Protein AF-A0A954K629-F1 (afdb_monomer)

Structure (mmCIF, N/CA/C/O backbone):
data_AF-A0A954K629-F1
#
_entry.id   AF-A0A954K629-F1
#
loop_
_atom_site.group_PDB
_atom_site.id
_atom_site.type_symbol
_atom_site.label_atom_id
_atom_site.label_alt_id
_atom_site.label_comp_id
_atom_site.label_asym_id
_atom_site.label_entity_id
_atom_site.label_seq_id
_atom_site.pdbx_PDB_ins_code
_atom_site.Cartn_x
_atom_site.Cartn_y
_atom_site.Cartn_z
_atom_site.occupancy
_atom_site.B_iso_or_equiv
_atom_site.auth_seq_id
_atom_site.auth_comp_id
_atom_site.auth_asym_id
_atom_site.auth_atom_id
_atom_site.pdbx_PDB_model_num
ATOM 1 N N . MET A 1 1 ? 22.545 -3.774 -17.291 1.00 44.94 1 MET A N 1
ATOM 2 C CA . MET A 1 1 ? 23.039 -2.777 -16.317 1.00 44.94 1 MET A CA 1
ATOM 3 C C . MET A 1 1 ? 21.921 -2.592 -15.308 1.00 44.94 1 MET A C 1
ATOM 5 O O . MET A 1 1 ? 20.778 -2.531 -15.738 1.00 44.94 1 MET A O 1
ATOM 9 N N . ASN A 1 2 ? 22.191 -2.677 -14.004 1.00 60.62 2 ASN A N 1
ATOM 10 C CA . ASN A 1 2 ? 21.127 -2.748 -12.997 1.00 60.62 2 ASN A CA 1
ATOM 11 C C . ASN A 1 2 ? 20.599 -1.331 -12.700 1.00 60.62 2 ASN A C 1
ATOM 13 O O . ASN A 1 2 ? 20.934 -0.737 -11.679 1.00 60.62 2 ASN A O 1
ATOM 17 N N . ASP A 1 3 ? 19.839 -0.754 -13.635 1.00 71.00 3 ASP A N 1
ATOM 18 C CA . ASP A 1 3 ? 19.361 0.637 -13.564 1.00 71.00 3 ASP A CA 1
ATOM 19 C C . ASP A 1 3 ? 18.486 0.887 -12.321 1.00 71.00 3 ASP A C 1
ATOM 21 O O . ASP A 1 3 ? 18.468 1.993 -11.777 1.00 71.00 3 ASP A O 1
ATOM 25 N N . ALA A 1 4 ? 17.857 -0.167 -11.789 1.00 71.25 4 ALA A N 1
ATOM 26 C CA . ALA A 1 4 ? 17.149 -0.159 -10.510 1.00 71.25 4 ALA A CA 1
ATOM 27 C C . ALA A 1 4 ? 18.045 0.274 -9.329 1.00 71.25 4 ALA A C 1
ATOM 29 O O . ALA A 1 4 ? 17.604 1.030 -8.461 1.00 71.25 4 ALA A O 1
ATOM 30 N N . ALA A 1 5 ? 19.331 -0.098 -9.328 1.00 79.31 5 ALA A N 1
ATOM 31 C CA . ALA A 1 5 ? 20.278 0.298 -8.282 1.00 79.31 5 ALA A CA 1
ATOM 32 C C . ALA A 1 5 ? 20.550 1.815 -8.277 1.00 79.31 5 ALA A C 1
ATOM 34 O O . ALA A 1 5 ? 20.805 2.401 -7.226 1.00 79.31 5 ALA A O 1
ATOM 35 N N . LEU A 1 6 ? 20.433 2.481 -9.434 1.00 86.62 6 LEU A N 1
ATOM 36 C CA . LEU A 1 6 ? 20.544 3.942 -9.537 1.00 86.62 6 LEU A CA 1
ATOM 37 C C . LEU A 1 6 ? 19.279 4.663 -9.042 1.00 86.62 6 LEU A C 1
ATOM 39 O O . LEU A 1 6 ? 19.328 5.857 -8.724 1.00 86.62 6 LEU A O 1
ATOM 43 N N . LEU A 1 7 ? 18.143 3.960 -8.983 1.00 87.31 7 LEU A N 1
ATOM 44 C CA . LEU A 1 7 ? 16.866 4.502 -8.518 1.00 87.31 7 LEU A CA 1
ATOM 45 C C . LEU A 1 7 ? 16.727 4.429 -6.997 1.00 87.31 7 LEU A C 1
ATOM 47 O O . LEU A 1 7 ? 16.217 5.379 -6.407 1.00 87.31 7 LEU A O 1
ATOM 51 N N . GLN A 1 8 ? 17.244 3.384 -6.346 1.00 87.06 8 GLN A N 1
ATOM 52 C CA . GLN A 1 8 ? 17.179 3.209 -4.887 1.00 87.06 8 GLN A CA 1
ATOM 53 C C . GLN A 1 8 ? 17.547 4.466 -4.064 1.00 87.06 8 GLN A C 1
ATOM 55 O O . GLN A 1 8 ? 16.728 4.887 -3.238 1.00 87.06 8 GLN A O 1
ATOM 60 N N . PRO A 1 9 ? 18.697 5.146 -4.282 1.00 91.56 9 PRO A N 1
ATOM 61 C CA . PRO A 1 9 ? 19.031 6.346 -3.508 1.00 91.56 9 PRO A CA 1
ATOM 62 C C . PRO A 1 9 ? 18.075 7.519 -3.783 1.00 91.56 9 PRO A C 1
ATOM 64 O O . PRO A 1 9 ? 17.790 8.311 -2.882 1.00 91.56 9 PRO A O 1
ATOM 67 N N . LYS A 1 10 ? 17.535 7.628 -5.005 1.00 92.50 10 LYS A N 1
ATOM 68 C CA . LYS A 1 10 ? 16.562 8.668 -5.376 1.00 92.50 10 LYS A CA 1
ATOM 69 C C . LYS A 1 10 ? 15.203 8.414 -4.720 1.00 92.50 10 LYS A C 1
ATOM 71 O O . LYS A 1 10 ? 14.625 9.336 -4.150 1.00 92.50 10 LYS A O 1
ATOM 76 N N . LEU A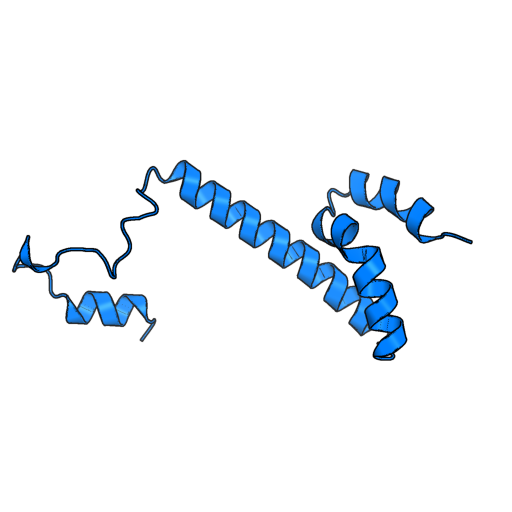 1 11 ? 14.726 7.170 -4.756 1.00 91.38 11 LEU A N 1
ATOM 77 C CA . LEU A 1 11 ? 13.468 6.746 -4.136 1.00 91.38 11 LEU A CA 1
ATOM 78 C C . LEU A 1 11 ? 13.512 6.923 -2.616 1.00 91.38 11 LEU A C 1
ATOM 80 O O . LEU A 1 11 ? 12.568 7.453 -2.032 1.00 91.38 11 LEU A O 1
ATOM 84 N N . SER A 1 12 ? 14.641 6.576 -1.992 1.00 91.31 12 SER A N 1
ATOM 85 C CA . SER A 1 12 ? 14.873 6.812 -0.564 1.00 91.31 12 SER A CA 1
ATOM 86 C C . SER A 1 12 ? 14.816 8.305 -0.218 1.00 91.31 12 SER A C 1
ATOM 88 O O . SER A 1 12 ? 14.066 8.709 0.674 1.00 91.31 12 SER A O 1
ATOM 90 N N . ARG A 1 13 ? 15.505 9.161 -0.991 1.00 94.31 13 ARG A N 1
ATOM 91 C CA . ARG A 1 13 ? 15.466 10.625 -0.813 1.00 94.31 13 ARG A CA 1
ATOM 92 C C . ARG A 1 13 ? 14.055 11.206 -0.951 1.00 94.31 13 ARG A C 1
ATOM 94 O O . ARG A 1 13 ? 13.704 12.125 -0.216 1.00 94.31 13 ARG A O 1
ATOM 101 N N . LEU A 1 14 ? 13.257 10.687 -1.882 1.00 93.94 14 LEU A N 1
ATOM 102 C CA . LEU A 1 14 ? 11.873 11.121 -2.114 1.00 93.94 14 LEU A CA 1
ATOM 103 C C . LEU A 1 14 ? 10.856 10.461 -1.170 1.00 93.94 14 LEU A C 1
ATOM 105 O O . LEU A 1 14 ? 9.674 10.800 -1.220 1.00 93.94 14 LEU A O 1
ATOM 109 N N . ARG A 1 15 ? 11.305 9.560 -0.285 1.00 92.56 15 ARG A N 1
ATOM 110 C CA . ARG A 1 15 ? 10.462 8.803 0.653 1.00 92.56 15 ARG A CA 1
ATOM 111 C C . ARG A 1 15 ? 9.386 7.977 -0.063 1.00 92.56 15 ARG A C 1
ATOM 113 O O . ARG A 1 15 ? 8.258 7.900 0.413 1.00 92.56 15 ARG A O 1
ATOM 120 N N . LEU A 1 16 ? 9.746 7.380 -1.199 1.00 93.94 16 LEU A N 1
ATOM 121 C CA . LEU A 1 16 ? 8.891 6.506 -2.007 1.00 93.94 16 LEU A CA 1
ATOM 122 C C . LEU A 1 16 ? 9.115 5.042 -1.611 1.00 93.94 16 LEU A C 1
ATOM 124 O O . LEU A 1 16 ? 9.661 4.246 -2.375 1.00 93.94 16 LEU A O 1
ATOM 128 N N . SER A 1 17 ? 8.792 4.717 -0.358 1.00 89.88 17 SER A N 1
ATOM 129 C CA . SER A 1 17 ? 9.088 3.405 0.230 1.00 89.88 17 SER A CA 1
ATOM 130 C C . SER A 1 17 ? 8.261 2.263 -0.364 1.00 89.88 17 SER A C 1
ATOM 132 O O . SER A 1 17 ? 8.777 1.158 -0.465 1.00 89.88 17 SER A O 1
ATOM 134 N N . GLY A 1 18 ? 7.010 2.516 -0.764 1.00 90.25 18 GLY A N 1
ATOM 135 C CA . GLY A 1 18 ? 6.160 1.495 -1.385 1.00 90.25 18 GLY A CA 1
ATOM 136 C C . GLY A 1 18 ? 6.697 1.091 -2.754 1.00 90.25 18 GLY A C 1
ATOM 137 O O . GLY A 1 18 ? 6.832 -0.093 -3.046 1.00 90.25 18 GLY A O 1
ATOM 138 N N . ILE A 1 19 ? 7.119 2.079 -3.546 1.00 93.44 19 ILE A N 1
ATOM 139 C CA . ILE A 1 19 ? 7.795 1.829 -4.825 1.00 93.44 19 ILE A CA 1
ATOM 140 C C . ILE A 1 19 ? 9.121 1.107 -4.602 1.00 93.44 19 ILE A C 1
ATOM 142 O O . ILE A 1 19 ? 9.406 0.157 -5.315 1.00 93.44 19 ILE A O 1
ATOM 146 N N . LEU A 1 20 ? 9.930 1.525 -3.624 1.00 91.19 20 LEU A N 1
ATOM 147 C CA . LEU A 1 20 ? 11.235 0.907 -3.370 1.00 91.19 20 LEU A CA 1
ATOM 148 C C . LEU A 1 20 ? 11.122 -0.586 -3.036 1.00 91.19 20 LEU A C 1
ATOM 150 O O . LEU A 1 20 ? 11.935 -1.365 -3.521 1.00 91.19 20 LEU A O 1
ATOM 154 N N . GLU A 1 21 ? 10.130 -0.976 -2.234 1.00 89.44 21 GLU A N 1
ATOM 155 C CA . GLU A 1 21 ? 9.899 -2.379 -1.863 1.00 89.44 21 GLU A CA 1
ATOM 156 C C . GLU A 1 21 ? 9.348 -3.216 -3.032 1.00 89.44 21 GLU A C 1
ATOM 158 O O . GLU A 1 21 ? 9.701 -4.386 -3.160 1.00 89.44 21 GLU A O 1
ATOM 163 N N . ASN A 1 22 ? 8.525 -2.622 -3.905 1.00 91.56 22 ASN A N 1
ATOM 164 C CA . ASN A 1 22 ? 7.813 -3.350 -4.962 1.00 91.56 22 ASN A CA 1
ATOM 165 C C . ASN A 1 22 ? 8.431 -3.211 -6.365 1.00 91.56 22 ASN A C 1
ATOM 167 O O . ASN A 1 22 ? 7.948 -3.852 -7.299 1.00 91.56 22 ASN A O 1
ATOM 171 N N . LEU A 1 23 ? 9.470 -2.386 -6.542 1.00 90.88 23 LEU A N 1
ATOM 172 C CA . LEU A 1 23 ? 10.007 -2.011 -7.856 1.00 90.88 23 LEU A CA 1
ATOM 173 C C . LEU A 1 23 ? 10.371 -3.228 -8.711 1.00 90.88 23 LEU A C 1
ATOM 175 O O . LEU A 1 23 ? 9.935 -3.310 -9.857 1.00 90.88 23 LEU A O 1
ATOM 179 N N . ASP A 1 24 ? 11.130 -4.173 -8.157 1.00 90.69 24 ASP A N 1
ATOM 180 C CA . ASP A 1 24 ? 11.609 -5.343 -8.900 1.00 90.69 24 ASP A CA 1
ATOM 181 C C . ASP A 1 24 ? 10.442 -6.249 -9.324 1.00 90.69 24 ASP A C 1
ATOM 183 O O . ASP A 1 24 ? 10.331 -6.634 -10.490 1.00 90.69 24 ASP A O 1
ATOM 187 N N . ALA A 1 25 ? 9.491 -6.493 -8.417 1.00 92.75 25 ALA A N 1
ATOM 188 C CA . ALA A 1 25 ? 8.291 -7.275 -8.710 1.00 92.75 25 ALA A CA 1
ATOM 189 C C . ALA A 1 25 ? 7.403 -6.602 -9.773 1.00 92.75 25 ALA A C 1
ATOM 191 O O . ALA A 1 25 ? 6.860 -7.271 -10.657 1.00 92.75 25 ALA A O 1
ATOM 192 N N . ARG A 1 26 ? 7.263 -5.271 -9.722 1.00 92.69 26 ARG A N 1
ATOM 193 C CA . ARG A 1 26 ? 6.499 -4.494 -10.710 1.00 92.69 26 ARG A CA 1
ATOM 194 C C . ARG A 1 26 ? 7.190 -4.438 -12.065 1.00 92.69 26 ARG A C 1
ATOM 196 O O . ARG A 1 26 ? 6.495 -4.466 -13.077 1.00 92.69 26 ARG A O 1
ATOM 203 N N . LEU A 1 27 ? 8.521 -4.396 -12.105 1.00 92.50 27 LEU A N 1
ATOM 204 C CA . LEU A 1 27 ? 9.292 -4.475 -13.348 1.00 92.50 27 LEU A CA 1
ATOM 205 C C . LEU A 1 27 ? 9.078 -5.822 -14.042 1.00 92.50 27 LEU A C 1
ATOM 207 O O . LEU A 1 27 ? 8.766 -5.851 -15.232 1.00 92.50 27 LEU A O 1
ATOM 211 N N . GLU A 1 28 ? 9.173 -6.929 -13.304 1.00 93.06 28 GLU A N 1
ATOM 212 C CA . GLU A 1 28 ? 8.877 -8.253 -13.855 1.00 93.06 28 GLU A CA 1
ATOM 213 C C . GLU A 1 28 ? 7.432 -8.353 -14.353 1.00 93.06 28 GLU A C 1
ATOM 215 O O . GLU A 1 28 ? 7.193 -8.861 -15.450 1.00 93.06 28 GLU A O 1
ATOM 220 N N . GLN A 1 29 ? 6.468 -7.844 -13.578 1.00 93.44 29 GLN A N 1
ATOM 221 C CA . GLN A 1 29 ? 5.060 -7.848 -13.970 1.00 93.44 29 GLN A CA 1
ATOM 222 C C . GLN A 1 29 ? 4.824 -7.036 -15.246 1.00 93.44 29 GLN A C 1
ATOM 224 O O . GLN A 1 29 ? 4.157 -7.519 -16.155 1.00 93.44 29 GLN A O 1
ATOM 229 N N . ALA A 1 30 ? 5.416 -5.845 -15.355 1.00 94.81 30 ALA A N 1
ATOM 230 C CA . ALA A 1 30 ? 5.285 -4.992 -16.532 1.00 94.81 30 ALA A CA 1
ATOM 231 C C . ALA A 1 30 ? 5.828 -5.666 -17.800 1.00 94.81 30 ALA A C 1
ATOM 233 O O . ALA A 1 30 ? 5.231 -5.532 -18.870 1.00 94.81 30 ALA A O 1
ATOM 234 N N . VAL A 1 31 ? 6.926 -6.422 -17.681 1.00 94.50 31 VAL A N 1
ATOM 235 C CA . VAL A 1 31 ? 7.480 -7.216 -18.788 1.00 94.50 31 VAL A CA 1
ATOM 236 C C . VAL A 1 31 ? 6.551 -8.374 -19.151 1.00 94.50 31 VAL A C 1
ATOM 238 O O . VAL A 1 31 ? 6.271 -8.574 -20.334 1.00 94.50 31 VAL A O 1
ATOM 241 N N . ARG A 1 32 ? 6.055 -9.123 -18.155 1.00 96.38 32 ARG A N 1
ATOM 242 C CA . ARG A 1 32 ? 5.143 -10.260 -18.373 1.00 96.38 32 ARG A CA 1
ATOM 243 C C . ARG A 1 32 ? 3.834 -9.830 -19.037 1.00 96.38 32 ARG A C 1
ATOM 245 O O . ARG A 1 32 ? 3.429 -10.429 -20.031 1.00 96.38 32 ARG A O 1
ATOM 252 N N . ASP A 1 33 ? 3.225 -8.767 -18.530 1.00 95.88 33 ASP A N 1
ATOM 253 C CA . ASP A 1 33 ? 1.909 -8.284 -18.958 1.00 95.88 33 ASP A CA 1
ATOM 254 C C . ASP A 1 33 ? 1.979 -7.273 -20.110 1.00 95.88 33 ASP A C 1
ATOM 256 O O . ASP A 1 33 ? 0.945 -6.809 -20.592 1.00 95.88 33 ASP A O 1
ATOM 260 N N . LYS A 1 34 ? 3.191 -6.924 -20.562 1.00 95.06 34 LYS A N 1
ATOM 261 C CA . LYS A 1 34 ? 3.450 -5.950 -21.634 1.00 95.06 34 LYS A CA 1
ATOM 262 C C . LYS A 1 34 ? 2.789 -4.593 -21.373 1.00 95.06 34 LYS A C 1
ATOM 264 O O . LYS A 1 34 ? 2.152 -4.021 -22.260 1.00 95.06 34 LYS A O 1
ATOM 269 N N . TRP A 1 35 ? 2.940 -4.078 -20.157 1.00 96.62 35 TRP A N 1
ATOM 270 C CA . TRP A 1 35 ? 2.390 -2.775 -19.791 1.00 96.62 35 TRP A CA 1
ATOM 271 C C . TRP A 1 35 ? 2.995 -1.652 -20.632 1.00 96.62 35 TRP A C 1
ATOM 273 O O . TRP A 1 35 ? 4.190 -1.645 -20.939 1.00 96.62 35 TRP A O 1
ATOM 283 N N . SER A 1 36 ? 2.177 -0.651 -20.955 1.00 96.31 36 SER A N 1
ATOM 284 C CA . SER A 1 36 ? 2.704 0.618 -21.450 1.00 96.31 36 SER A CA 1
ATOM 285 C C . SER A 1 36 ? 3.487 1.338 -20.344 1.00 96.31 36 SER A C 1
ATOM 287 O O . SER A 1 36 ? 3.263 1.125 -19.150 1.00 96.31 36 SER A O 1
ATOM 289 N N . PHE A 1 37 ? 4.366 2.272 -20.718 1.00 93.94 37 PHE A N 1
ATOM 290 C CA . PHE A 1 37 ? 5.081 3.092 -19.731 1.00 93.94 37 PHE A CA 1
ATOM 291 C C . PHE A 1 37 ? 4.136 3.886 -18.820 1.00 93.94 37 PHE A C 1
ATOM 293 O O . PHE A 1 37 ? 4.420 4.051 -17.635 1.00 93.94 37 PHE A O 1
ATOM 300 N N . SER A 1 38 ? 2.999 4.351 -19.350 1.00 96.25 38 SER A N 1
ATOM 301 C CA . SER A 1 38 ? 1.987 5.053 -18.557 1.00 96.25 38 SER A CA 1
ATOM 302 C C . SER A 1 38 ? 1.322 4.136 -17.532 1.00 96.25 38 SER A C 1
ATOM 304 O O . SER A 1 38 ? 1.165 4.541 -16.384 1.00 96.25 38 SER A O 1
ATOM 306 N N . GLN A 1 39 ? 0.990 2.899 -17.911 1.00 95.38 39 GLN A N 1
ATOM 307 C CA . GLN A 1 39 ? 0.435 1.901 -16.992 1.00 95.38 39 GLN A CA 1
ATOM 308 C C . GLN A 1 39 ? 1.436 1.535 -15.900 1.00 95.38 39 GLN A C 1
ATOM 310 O O . GLN A 1 39 ? 1.081 1.512 -14.728 1.00 95.38 39 GLN A O 1
ATOM 315 N N . PHE A 1 40 ? 2.701 1.320 -16.260 1.00 95.25 40 PHE A N 1
ATOM 316 C CA . PHE A 1 40 ? 3.738 1.024 -15.278 1.00 95.25 40 PHE A CA 1
ATOM 317 C C . PHE A 1 40 ? 3.897 2.147 -14.245 1.00 95.25 40 PHE A C 1
ATOM 319 O O . PHE A 1 40 ? 3.896 1.877 -13.046 1.00 95.25 40 PHE A O 1
ATOM 326 N N . LEU A 1 41 ? 3.971 3.407 -14.690 1.00 94.69 41 LEU A N 1
ATOM 327 C CA . LEU A 1 41 ? 4.045 4.551 -13.778 1.00 94.69 41 LEU A CA 1
ATOM 328 C C . LEU A 1 41 ? 2.806 4.656 -12.885 1.00 94.69 41 LEU A C 1
ATOM 330 O O . LEU A 1 41 ? 2.954 4.890 -11.690 1.00 94.69 41 LEU A O 1
ATOM 334 N N . HIS A 1 42 ? 1.611 4.454 -13.444 1.00 95.88 42 HIS A N 1
ATOM 335 C CA . HIS A 1 42 ? 0.366 4.445 -12.675 1.00 95.88 42 HIS A CA 1
ATOM 336 C C . HIS A 1 42 ? 0.420 3.410 -11.546 1.00 95.88 42 HIS A C 1
ATOM 338 O O . HIS A 1 42 ? 0.234 3.759 -10.385 1.00 95.88 42 HIS A O 1
ATOM 344 N N . MET A 1 43 ? 0.781 2.166 -11.869 1.00 95.25 43 MET A N 1
ATOM 345 C CA . MET A 1 43 ? 0.856 1.075 -10.893 1.00 95.25 43 MET A CA 1
ATOM 346 C C . MET A 1 43 ? 1.897 1.328 -9.797 1.00 95.25 43 MET A C 1
ATOM 348 O O . MET A 1 43 ? 1.656 1.016 -8.634 1.00 95.25 43 MET A O 1
ATOM 352 N N . LEU A 1 44 ? 3.043 1.922 -10.142 1.00 94.06 44 LEU A N 1
ATOM 353 C CA . LEU A 1 44 ? 4.039 2.316 -9.144 1.00 94.06 44 LEU A CA 1
ATOM 354 C C . LEU A 1 44 ? 3.494 3.380 -8.182 1.00 94.06 44 LEU A C 1
ATOM 356 O O . LEU A 1 44 ? 3.727 3.302 -6.976 1.00 94.06 44 LEU A O 1
ATOM 360 N N . PHE A 1 45 ? 2.782 4.385 -8.693 1.00 95.00 45 PHE A N 1
ATOM 361 C CA . PHE A 1 45 ? 2.201 5.415 -7.835 1.00 95.00 45 PHE A CA 1
ATOM 362 C C . PHE A 1 45 ? 1.068 4.875 -6.964 1.00 95.00 45 PHE A C 1
ATOM 364 O O . PHE A 1 45 ? 1.009 5.248 -5.792 1.00 95.00 45 PHE A O 1
ATOM 371 N N . ASP A 1 46 ? 0.241 3.967 -7.482 1.00 95.06 46 ASP A N 1
ATOM 372 C CA . ASP A 1 46 ? -0.797 3.295 -6.695 1.00 95.06 46 ASP A CA 1
ATOM 373 C C . ASP A 1 46 ? -0.197 2.544 -5.503 1.00 95.06 46 ASP A C 1
ATOM 375 O O . ASP A 1 46 ? -0.691 2.675 -4.384 1.00 95.06 46 ASP A O 1
ATOM 379 N N . ASP A 1 47 ? 0.917 1.830 -5.701 1.00 93.25 47 ASP A N 1
ATOM 380 C CA . ASP A 1 47 ? 1.614 1.135 -4.612 1.00 93.25 47 ASP A CA 1
ATOM 381 C C . ASP A 1 47 ? 2.078 2.099 -3.511 1.00 93.25 47 ASP A C 1
ATOM 383 O O . ASP A 1 47 ? 1.958 1.813 -2.315 1.00 93.25 47 ASP A O 1
ATOM 387 N N . GLU A 1 48 ? 2.615 3.260 -3.893 1.00 95.25 48 GLU A N 1
ATOM 388 C CA . GLU A 1 48 ? 3.051 4.272 -2.930 1.00 95.25 48 GLU A CA 1
ATOM 389 C C . GLU A 1 48 ? 1.868 4.903 -2.189 1.00 95.25 48 GLU A C 1
ATOM 391 O O . GLU A 1 48 ? 1.943 5.105 -0.972 1.00 95.25 48 GLU A O 1
ATOM 396 N N . ILE A 1 49 ? 0.782 5.216 -2.900 1.00 95.75 49 ILE A N 1
ATOM 397 C CA . ILE A 1 49 ? -0.434 5.786 -2.312 1.00 95.75 49 ILE A CA 1
ATOM 398 C C . ILE A 1 49 ? -1.030 4.794 -1.313 1.00 95.75 49 ILE A C 1
ATOM 400 O O . ILE A 1 49 ? -1.185 5.141 -0.139 1.00 95.75 49 ILE A O 1
ATOM 404 N N . ALA A 1 50 ? -1.245 3.545 -1.728 1.00 94.44 50 ALA A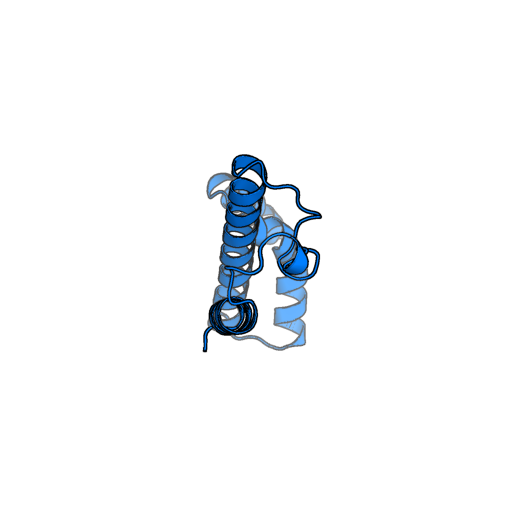 N 1
ATOM 405 C CA . ALA A 1 50 ? -1.780 2.489 -0.876 1.00 94.44 50 ALA A CA 1
ATOM 406 C C . ALA A 1 50 ? -0.924 2.292 0.386 1.00 94.44 50 ALA A C 1
ATOM 408 O O . ALA A 1 50 ? -1.443 2.215 1.503 1.00 94.44 50 ALA A O 1
ATOM 409 N N . ARG A 1 51 ? 0.411 2.302 0.250 1.00 93.81 51 ARG A N 1
ATOM 410 C CA . ARG A 1 51 ? 1.324 2.193 1.397 1.00 93.81 51 ARG A CA 1
ATOM 411 C C . ARG A 1 51 ? 1.199 3.375 2.362 1.00 93.81 51 ARG A C 1
ATOM 413 O O . ARG 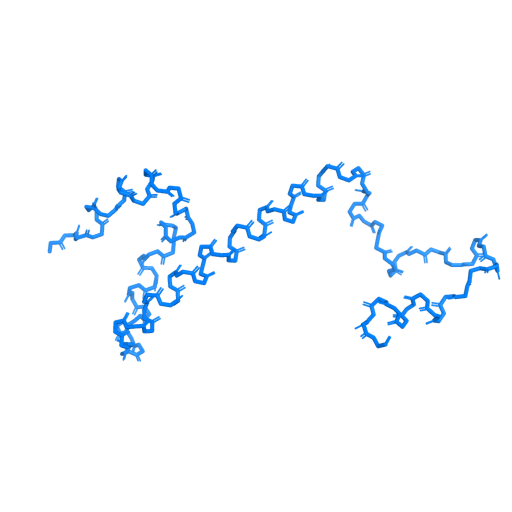A 1 51 ? 1.276 3.184 3.581 1.00 93.81 51 ARG A O 1
ATOM 420 N N . ARG A 1 52 ? 1.022 4.600 1.857 1.00 95.00 52 ARG A N 1
ATOM 421 C CA . ARG A 1 52 ? 0.822 5.797 2.694 1.00 95.00 52 ARG A CA 1
ATOM 422 C C . ARG A 1 52 ? -0.512 5.763 3.419 1.00 95.00 52 ARG A C 1
ATOM 424 O O . ARG A 1 52 ? -0.539 6.057 4.615 1.00 95.00 52 ARG A O 1
ATOM 431 N N . GLU A 1 53 ? -1.577 5.376 2.731 1.00 95.50 53 GLU A N 1
ATOM 432 C CA . GLU A 1 53 ? -2.912 5.240 3.310 1.00 95.50 53 GLU A CA 1
ATOM 433 C C . GLU A 1 53 ? -2.929 4.182 4.410 1.00 95.50 53 GLU A C 1
ATOM 435 O O . GLU A 1 53 ? -3.351 4.472 5.531 1.00 95.50 53 GLU A O 1
ATOM 440 N N . GLN A 1 54 ? -2.356 3.003 4.153 1.00 93.75 54 GLN A N 1
ATOM 441 C CA . GLN A 1 54 ? -2.235 1.942 5.151 1.00 93.75 54 GLN A CA 1
ATOM 442 C C . GLN A 1 54 ? -1.432 2.405 6.375 1.00 93.75 54 GLN A C 1
ATOM 444 O O . GLN A 1 54 ? -1.829 2.163 7.517 1.00 93.75 54 GLN A O 1
ATOM 449 N N . ARG A 1 55 ? -0.322 3.126 6.167 1.00 93.94 55 ARG A N 1
ATOM 450 C CA . ARG A 1 55 ? 0.471 3.689 7.269 1.00 93.94 55 ARG A CA 1
ATOM 451 C C . ARG A 1 55 ? -0.321 4.729 8.059 1.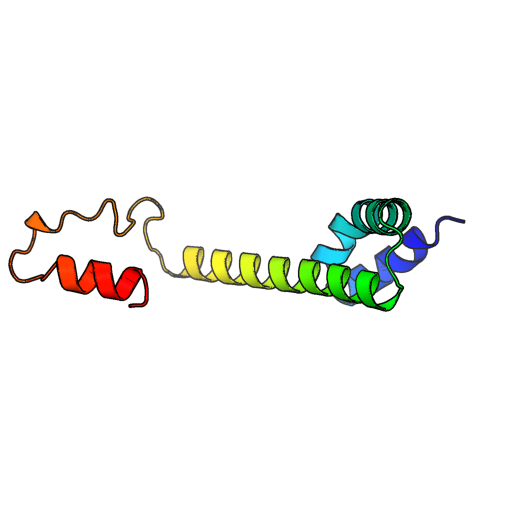00 93.94 55 ARG A C 1
ATOM 453 O O . ARG A 1 55 ? -0.249 4.747 9.287 1.00 93.94 55 ARG A O 1
ATOM 460 N N . GLN A 1 56 ? -1.055 5.607 7.382 1.00 95.25 56 GLN A N 1
ATOM 461 C CA . GLN A 1 56 ? -1.870 6.628 8.034 1.00 95.25 56 GLN A CA 1
ATOM 462 C C . GLN A 1 56 ? -3.015 5.998 8.831 1.00 95.25 56 GLN A C 1
ATOM 464 O O . GLN A 1 56 ? -3.266 6.426 9.957 1.00 95.25 56 GLN A O 1
ATOM 469 N N . LEU A 1 57 ? -3.663 4.970 8.283 1.00 92.62 57 LEU A N 1
ATOM 470 C CA . LEU A 1 57 ? -4.681 4.189 8.973 1.00 92.62 57 LEU A CA 1
ATOM 471 C C . LEU A 1 57 ? -4.101 3.525 10.224 1.00 92.62 57 LEU A C 1
ATOM 473 O O . LEU A 1 57 ? -4.634 3.729 11.310 1.00 92.62 57 LEU A O 1
ATOM 477 N N . GLY A 1 58 ? -2.964 2.833 10.103 1.00 91.50 58 GLY A N 1
ATOM 478 C CA . GLY A 1 58 ? -2.275 2.222 11.242 1.00 91.50 58 GLY A CA 1
ATOM 479 C C . GLY A 1 58 ? -1.946 3.240 12.337 1.00 91.50 58 GLY A C 1
ATOM 480 O O . GLY A 1 58 ? -2.246 3.014 13.504 1.00 91.50 58 GLY A O 1
ATOM 481 N N . LEU A 1 59 ? -1.432 4.417 11.965 1.00 93.62 59 LEU A N 1
ATOM 482 C CA . LEU A 1 59 ? -1.169 5.500 12.919 1.00 93.62 59 LEU A CA 1
ATOM 483 C C . LEU A 1 59 ? -2.441 6.016 13.598 1.00 93.62 59 LEU A C 1
ATOM 485 O O . LEU A 1 59 ? -2.408 6.304 14.793 1.00 93.62 59 LEU A O 1
ATOM 489 N N . ARG A 1 60 ? -3.547 6.166 12.860 1.00 92.94 60 ARG A N 1
ATOM 490 C CA . ARG A 1 60 ? -4.838 6.581 13.430 1.00 92.94 60 ARG A CA 1
ATOM 491 C C . ARG A 1 60 ? -5.358 5.536 14.414 1.00 92.94 60 ARG A C 1
ATOM 493 O O . ARG A 1 60 ? -5.759 5.916 15.507 1.00 92.94 60 ARG A O 1
ATOM 500 N N . LEU A 1 61 ? -5.274 4.252 14.069 1.00 88.62 61 LEU A N 1
ATOM 501 C CA . LEU A 1 61 ? -5.662 3.149 14.949 1.00 88.62 61 LEU A CA 1
ATOM 502 C C . LEU A 1 61 ? -4.826 3.146 16.231 1.00 88.62 61 LEU A C 1
ATOM 504 O O . LEU A 1 61 ? -5.390 3.213 17.318 1.00 88.62 61 LEU A O 1
ATOM 508 N N . THR A 1 62 ? -3.494 3.196 16.131 1.00 88.12 62 THR A N 1
ATOM 509 C CA . THR A 1 62 ? -2.617 3.246 17.313 1.00 88.12 62 THR A CA 1
ATOM 510 C C . THR A 1 62 ? -2.883 4.477 18.182 1.00 88.12 62 THR A C 1
ATOM 512 O O . THR A 1 62 ? -2.881 4.380 19.405 1.00 88.12 62 THR A O 1
ATOM 515 N N . LYS A 1 63 ? -3.138 5.643 17.574 1.00 90.94 63 LYS A N 1
ATOM 516 C CA . LYS A 1 63 ? -3.436 6.882 18.313 1.00 90.94 63 LYS A CA 1
ATOM 517 C C . LYS A 1 63 ? -4.830 6.915 18.930 1.00 90.94 6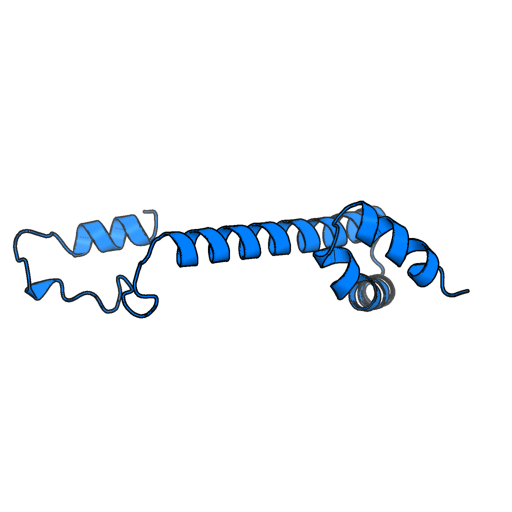3 LYS A C 1
ATOM 519 O O . LYS A 1 63 ? -5.034 7.669 19.874 1.00 90.94 63 LYS A O 1
ATOM 524 N N . SER A 1 64 ? -5.778 6.153 18.394 1.00 88.88 64 SER A N 1
ATOM 525 C CA . SER A 1 64 ? -7.163 6.162 18.869 1.00 88.88 64 SER A CA 1
ATOM 526 C C . SER A 1 64 ? -7.317 5.590 20.281 1.00 88.88 64 SER A C 1
ATOM 528 O O . SER A 1 64 ? -8.297 5.899 20.951 1.00 88.88 64 SER A O 1
ATOM 530 N N . GLY A 1 65 ? -6.370 4.755 20.731 1.00 86.12 65 GLY A N 1
ATOM 531 C CA . GLY A 1 65 ? -6.484 4.020 21.994 1.00 86.12 65 GLY A CA 1
ATOM 532 C C . GLY A 1 65 ? -7.624 2.994 22.002 1.00 86.12 65 GLY A C 1
ATOM 533 O O . GLY A 1 65 ? -7.952 2.462 23.060 1.00 86.12 65 GLY A O 1
ATOM 534 N N . LEU A 1 66 ? -8.240 2.732 20.843 1.00 83.50 66 LEU A N 1
ATOM 535 C CA . LEU A 1 66 ? -9.289 1.736 20.692 1.00 83.50 66 LEU A CA 1
ATOM 536 C C . LEU A 1 66 ? -8.687 0.336 20.779 1.00 83.50 66 LEU A C 1
ATOM 538 O O . LEU A 1 66 ? -7.610 0.069 20.243 1.00 83.50 66 LEU A O 1
ATOM 542 N N . ASP A 1 67 ? -9.413 -0.557 21.443 1.00 79.19 67 ASP A N 1
ATOM 543 C CA . ASP A 1 67 ? -9.084 -1.975 21.466 1.00 79.19 67 ASP A CA 1
ATOM 544 C C . ASP A 1 67 ? -9.322 -2.555 20.060 1.00 79.19 67 ASP A C 1
ATOM 546 O O . ASP A 1 67 ? -10.466 -2.538 19.596 1.00 79.19 67 ASP A O 1
ATOM 550 N N . PRO A 1 68 ? -8.284 -3.054 19.363 1.00 72.69 68 PRO A N 1
ATOM 551 C CA . PRO A 1 68 ? -8.427 -3.583 18.009 1.00 72.69 68 PRO A CA 1
ATOM 552 C C . PRO A 1 68 ? -9.346 -4.810 17.938 1.00 72.69 68 PRO A C 1
ATOM 554 O O . PRO A 1 68 ? -9.820 -5.141 16.855 1.00 72.69 68 PRO A O 1
ATOM 557 N N . VAL A 1 69 ? -9.613 -5.471 19.070 1.00 75.94 69 VAL A N 1
ATOM 558 C CA . VAL A 1 69 ? -10.546 -6.602 19.157 1.00 75.94 69 VAL A CA 1
ATOM 559 C C . VAL A 1 69 ? -11.999 -6.124 19.241 1.00 75.94 69 VAL A C 1
ATOM 561 O O . VAL A 1 69 ? -12.903 -6.858 18.851 1.00 75.94 69 VAL A O 1
ATOM 564 N N . LYS A 1 70 ? -12.247 -4.888 19.696 1.00 73.62 70 LYS A N 1
ATOM 565 C CA . LYS A 1 70 ? -13.596 -4.319 19.803 1.00 73.62 70 LYS A CA 1
ATOM 566 C C . LYS A 1 70 ? -14.052 -3.736 18.470 1.00 73.62 70 LYS A C 1
ATOM 568 O O . LYS A 1 70 ? -14.010 -2.528 18.244 1.00 73.62 70 LYS A O 1
ATOM 573 N N . THR A 1 71 ? -14.524 -4.612 17.594 1.00 83.19 71 THR A N 1
ATOM 574 C CA . THR A 1 71 ? -15.232 -4.237 16.366 1.00 83.19 71 THR A CA 1
ATOM 575 C C . THR A 1 71 ? -16.733 -4.097 16.630 1.00 83.19 71 THR A C 1
ATOM 577 O O . THR A 1 71 ? -17.249 -4.608 17.628 1.00 83.19 71 THR A O 1
ATOM 580 N N . LEU A 1 72 ? -17.463 -3.457 15.709 1.00 80.69 72 LEU A N 1
ATOM 581 C CA . LEU A 1 72 ? -18.933 -3.422 15.745 1.00 80.69 72 LEU A CA 1
ATOM 582 C C . LEU A 1 72 ? -19.562 -4.828 15.740 1.00 80.69 72 LEU A C 1
ATOM 584 O O . LEU A 1 72 ? -20.668 -4.998 16.240 1.00 80.69 72 LEU A 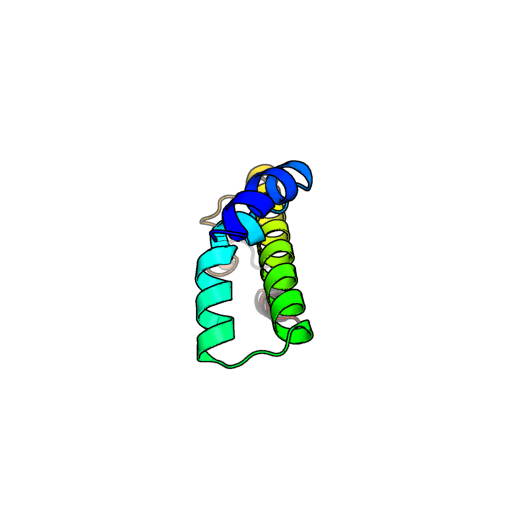O 1
ATOM 588 N N . GLU A 1 73 ? -18.869 -5.837 15.204 1.00 82.19 73 GLU A N 1
ATOM 589 C CA . GLU A 1 73 ? -19.331 -7.233 15.191 1.00 82.19 73 GLU A CA 1
ATOM 590 C C . GLU A 1 73 ? -19.298 -7.860 16.587 1.00 82.19 73 GLU A C 1
ATOM 592 O O . GLU A 1 73 ? -20.172 -8.646 16.936 1.00 82.19 73 GLU A O 1
ATOM 597 N N . THR A 1 74 ? -18.304 -7.481 17.390 1.00 82.94 74 THR A N 1
ATOM 598 C CA . THR A 1 74 ? -18.111 -7.970 18.764 1.00 82.94 74 THR A CA 1
ATOM 599 C C . THR A 1 74 ? -18.804 -7.117 19.827 1.00 82.94 74 THR A C 1
ATOM 601 O O . THR A 1 74 ? -18.739 -7.439 21.014 1.00 82.94 74 THR A O 1
ATOM 604 N N . PHE A 1 75 ? -19.431 -6.005 19.435 1.00 83.19 75 PHE A N 1
ATOM 605 C CA . PHE A 1 75 ? -20.082 -5.101 20.375 1.00 83.19 75 PHE A CA 1
ATOM 606 C C . PHE A 1 75 ? -21.409 -5.691 20.867 1.00 83.19 75 PHE A C 1
ATOM 608 O O . PHE A 1 75 ? -22.298 -6.000 20.075 1.00 83.19 75 PHE A O 1
ATOM 615 N N . ASP A 1 76 ? -21.560 -5.809 22.186 1.00 84.56 76 ASP A N 1
ATOM 616 C CA . ASP A 1 76 ? -22.799 -6.267 22.808 1.00 84.56 76 ASP A CA 1
ATOM 617 C C . ASP A 1 76 ? -23.843 -5.137 22.856 1.00 84.56 76 ASP A C 1
ATOM 619 O O . ASP A 1 76 ? -23.872 -4.318 23.780 1.00 84.56 76 ASP A O 1
ATOM 623 N N . PHE A 1 77 ? -24.725 -5.092 21.855 1.00 85.50 77 PHE A N 1
ATOM 624 C CA . PHE A 1 77 ? -25.834 -4.134 21.807 1.00 85.50 77 PHE A CA 1
ATOM 625 C C . PHE A 1 77 ? -26.921 -4.411 22.858 1.00 85.50 77 PHE A C 1
ATOM 627 O O . PHE A 1 77 ? -27.721 -3.518 23.147 1.00 85.50 77 PHE A O 1
ATOM 634 N N . SER A 1 78 ? -26.928 -5.590 23.496 1.00 83.88 78 SER A N 1
ATOM 635 C CA . SER A 1 78 ? -27.889 -5.903 24.560 1.00 83.88 78 SER A CA 1
ATOM 636 C C . SER A 1 78 ? -27.627 -5.112 25.849 1.00 83.88 78 SER A C 1
ATOM 638 O O . SER A 1 78 ? -28.554 -4.879 26.625 1.00 83.88 78 SER A O 1
ATOM 640 N N . PHE A 1 79 ? -26.402 -4.602 26.038 1.00 84.69 79 PHE A N 1
ATOM 641 C CA . PHE A 1 79 ? -26.028 -3.773 27.189 1.00 84.69 79 PHE A CA 1
ATOM 642 C C . PHE A 1 79 ? -26.829 -2.461 27.283 1.00 84.69 79 PHE A C 1
ATOM 644 O O . PHE A 1 79 ? -27.057 -1.950 28.380 1.00 84.69 79 PHE A O 1
ATOM 651 N N . ASN A 1 80 ? -27.267 -1.891 26.154 1.00 82.88 80 ASN A N 1
ATOM 652 C CA . ASN A 1 80 ? -28.035 -0.647 26.143 1.00 82.88 80 ASN A CA 1
ATOM 653 C C . ASN A 1 80 ? -29.191 -0.702 25.140 1.00 82.88 80 ASN A C 1
ATOM 655 O O . ASN A 1 80 ? -29.052 -0.309 23.983 1.00 82.88 80 ASN A O 1
ATOM 659 N N . ALA A 1 81 ? -30.372 -1.073 25.636 1.00 81.25 81 ALA A N 1
ATOM 660 C CA . ALA A 1 81 ? -31.606 -1.177 24.856 1.00 81.25 81 ALA A CA 1
ATOM 661 C C . ALA A 1 81 ? -32.094 0.146 24.222 1.00 81.25 81 ALA A C 1
ATOM 663 O O . ALA A 1 81 ? -33.047 0.140 23.447 1.00 81.25 81 ALA A O 1
ATOM 664 N N . ARG A 1 82 ? -31.473 1.295 24.536 1.00 89.00 82 ARG A N 1
ATOM 665 C CA . ARG A 1 82 ? -31.766 2.579 23.871 1.00 89.00 82 ARG A CA 1
ATOM 666 C C . ARG A 1 82 ? -31.034 2.734 22.538 1.00 89.00 82 ARG A C 1
ATOM 668 O O . ARG A 1 82 ? -31.347 3.656 21.788 1.00 89.00 82 ARG A O 1
ATOM 675 N N . ILE A 1 83 ? -30.041 1.891 22.264 1.00 87.12 83 ILE A N 1
ATOM 676 C CA . ILE A 1 83 ? -29.273 1.921 21.023 1.00 87.12 83 ILE A CA 1
ATOM 677 C C . ILE A 1 83 ? -30.021 1.110 19.963 1.00 87.12 83 ILE A C 1
ATOM 679 O O . ILE A 1 83 ? -30.251 -0.083 20.127 1.00 87.12 83 ILE A O 1
ATOM 683 N N . HIS A 1 84 ? -30.382 1.754 18.852 1.00 88.50 84 HIS A N 1
ATOM 684 C CA . HIS A 1 84 ? -31.021 1.083 17.722 1.00 88.50 84 HIS A CA 1
ATOM 685 C C . HIS A 1 84 ? -29.963 0.409 16.836 1.00 88.50 84 HIS A C 1
ATOM 687 O O . HIS A 1 84 ? -29.481 0.994 15.863 1.00 88.50 84 HIS A O 1
ATOM 693 N N . GLU A 1 85 ? -29.592 -0.824 17.188 1.00 86.50 85 GLU A N 1
ATOM 694 C CA . GLU A 1 85 ? -28.589 -1.628 16.473 1.00 86.50 85 GLU A CA 1
ATOM 695 C C . GLU A 1 85 ? -28.780 -1.654 14.941 1.00 86.50 85 GLU A C 1
ATOM 697 O O . GLU A 1 85 ? -27.795 -1.414 14.237 1.00 86.50 85 GLU A O 1
ATOM 702 N N . PRO A 1 86 ? -29.996 -1.852 14.381 1.00 87.19 86 PRO A N 1
ATOM 703 C CA . PRO A 1 86 ? -30.166 -1.912 12.928 1.00 87.19 86 PRO A CA 1
ATOM 704 C C . PRO A 1 86 ? -29.738 -0.626 12.212 1.00 87.19 86 PRO A C 1
ATOM 706 O O . PRO A 1 86 ? -29.159 -0.691 11.132 1.00 87.19 86 PRO A O 1
ATOM 709 N N . ALA A 1 87 ? -29.960 0.538 12.834 1.00 88.38 87 ALA A N 1
ATOM 710 C CA . ALA A 1 87 ? -29.561 1.823 12.254 1.00 88.38 87 ALA A CA 1
ATOM 711 C C . ALA A 1 87 ? -28.036 1.995 12.27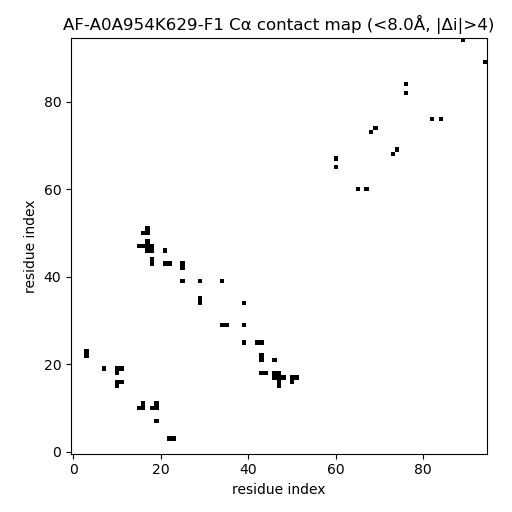6 1.00 88.38 87 ALA A C 1
ATOM 713 O O . ALA A 1 87 ? -27.453 2.499 11.322 1.00 88.38 87 ALA A O 1
ATOM 714 N N . ILE A 1 88 ? -27.371 1.535 13.341 1.00 88.25 88 ILE A N 1
ATOM 715 C CA . ILE A 1 88 ? -25.904 1.558 13.417 1.00 88.25 88 ILE A CA 1
ATOM 716 C C . ILE A 1 88 ? -25.294 0.634 12.362 1.00 88.25 88 ILE A C 1
ATOM 718 O O . ILE A 1 88 ? -24.309 1.005 11.727 1.00 88.25 88 ILE A O 1
ATOM 722 N N . ARG A 1 89 ? -25.883 -0.547 12.141 1.00 87.56 89 ARG A N 1
ATOM 723 C CA . ARG A 1 89 ? -25.411 -1.480 11.109 1.00 87.56 89 ARG A CA 1
ATOM 724 C C . ARG A 1 89 ? -25.584 -0.921 9.696 1.00 87.56 89 ARG A C 1
ATOM 726 O O . ARG A 1 89 ? -24.646 -1.031 8.918 1.00 87.56 89 ARG A O 1
ATOM 733 N N . GLN A 1 90 ? -26.709 -0.266 9.395 1.00 87.31 90 GLN A N 1
ATOM 734 C CA . GLN A 1 90 ? -26.915 0.420 8.109 1.00 87.31 90 GLN A CA 1
ATOM 735 C C . GLN A 1 90 ? -25.849 1.496 7.859 1.00 87.31 90 GLN A C 1
ATOM 737 O O . GLN A 1 90 ? -25.163 1.467 6.840 1.00 87.31 90 GLN A O 1
ATOM 742 N N . LEU A 1 91 ? -25.609 2.364 8.849 1.00 87.81 91 LEU A N 1
ATOM 743 C CA . LEU A 1 91 ? -24.578 3.404 8.757 1.00 87.81 91 LEU A CA 1
ATOM 744 C C . LEU A 1 91 ? -23.163 2.833 8.581 1.00 87.81 91 LEU A C 1
ATOM 746 O O . LEU A 1 91 ? -22.321 3.462 7.944 1.00 87.81 91 LEU A O 1
ATOM 750 N N . ALA A 1 92 ? -22.885 1.654 9.141 1.00 85.00 92 ALA A N 1
ATOM 751 C CA . ALA A 1 92 ? -21.592 0.994 8.991 1.00 85.00 92 ALA A CA 1
ATOM 752 C C . ALA A 1 92 ? -21.363 0.430 7.576 1.00 85.00 92 ALA A C 1
ATOM 754 O O . ALA A 1 92 ? -20.214 0.314 7.156 1.00 85.00 9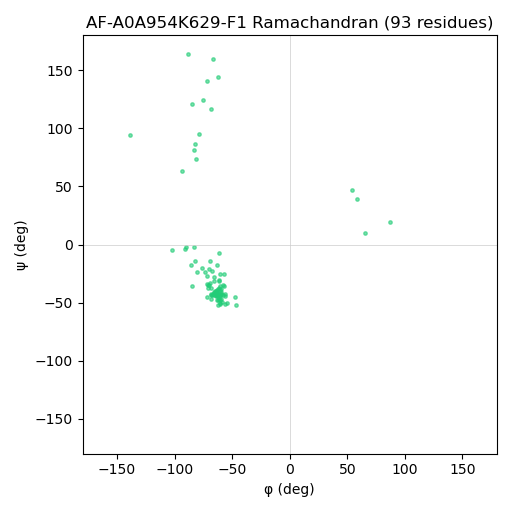2 ALA A O 1
ATOM 755 N N . THR A 1 93 ? -22.427 0.077 6.849 1.00 85.38 93 THR A N 1
ATOM 756 C CA . THR A 1 93 ? -22.352 -0.417 5.461 1.00 85.38 93 THR A CA 1
ATOM 757 C C . THR A 1 93 ? -22.323 0.723 4.433 1.00 85.38 93 THR A C 1
ATOM 759 O O . THR A 1 93 ? -21.839 0.519 3.322 1.00 85.38 93 THR A O 1
ATOM 762 N N . GLY A 1 94 ? -22.721 1.940 4.826 1.00 74.88 94 GLY A N 1
ATOM 763 C CA . GLY A 1 94 ? -22.704 3.127 3.965 1.00 74.88 94 GLY A CA 1
ATOM 764 C C . GLY A 1 94 ? -23.963 3.309 3.111 1.00 74.88 94 GLY A C 1
ATOM 765 O O . GLY A 1 94 ? -23.896 4.039 2.122 1.00 74.88 94 GLY A O 1
ATOM 766 N N . ASP A 1 95 ? -25.065 2.656 3.499 1.00 51.69 95 ASP A N 1
ATOM 767 C CA . ASP A 1 95 ? -26.410 2.818 2.921 1.00 51.69 95 ASP A CA 1
ATOM 768 C C . ASP A 1 95 ? -27.186 3.996 3.543 1.00 51.69 95 ASP A C 1
ATOM 770 O O . ASP A 1 95 ? -26.967 4.304 4.743 1.00 51.69 95 ASP A O 1
#

Secondary structure (DSSP, 8-state):
--HHHHHHHHHHHTT-HHHHHHHHHHHHHHHHHT--HHHHHHHHHHHHHHHHHHHHHHHHHHHHT--TT--TTT--GGG-TTS-HHHHHHHHHT-

Foldseek 3Di:
DPVLVVCLVVCVVVVLVQCNVCVVVLVVVCVVVVDDPVRSVVVSVVSSVVVVVVVVVVVCVVVVPDDPVDDLVPDDPVVDPVDPNVVVVCVVVPD

Sequence (95 aa):
MNDAALLQPKLSRLRLSGILENLDARLEQAVRDKWSFSQFLHMLFDDEIARREQRQLGLRLTKSGLDPVKTLETFDFSFNARIHEPAIRQLATGD

pLDDT: mean 88.16, std 8.93, range [44.94, 96.62]

Nearest PDB structures (foldseek):
  8q4d-assembly1_O  TM=8.358E-01  e=1.556E-03  Geobacillus stearothermophilus
  8q3w-assembly1_A  TM=8.174E-01  e=5.893E-03  Geobacillus stearothermophilus

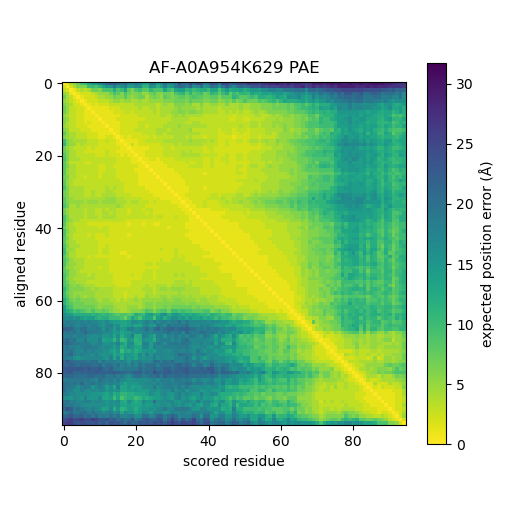Radius of gyration: 21.15 Å; Cα contacts (8 Å, |Δi|>4): 38; chains: 1; bounding box: 55×21×49 Å

Solvent-accessible surface area (backbone atoms only — not comparable to full-atom values): 5702 Å² total; per-residue (Å²): 129,72,64,66,68,71,42,50,67,53,32,59,75,70,66,37,60,37,34,64,76,42,44,68,64,48,52,54,48,34,63,75,70,64,53,52,73,67,54,48,54,48,54,44,49,49,43,32,50,52,46,49,51,53,50,51,50,51,52,50,51,67,71,64,74,61,61,89,79,70,39,84,88,69,53,71,60,81,82,42,83,86,58,62,61,70,60,55,53,39,57,73,73,71,107

Mean predicted aligned error: 8.12 Å